Protein AF-A0A833G513-F1 (afdb_monomer)

Foldseek 3Di:
DDDDDDDDDDDDDDDDDDDDDDDDDPDPPDPPPDPPVPPPPDDPPDPPPLNVLVVVLVVLVVVLVVLVVVLVVCVVVVVPVSNVVSVVVNVVSVVSSVVSVVVSVVVVPPD

Mean predicted aligned error: 17.54 Å

Secondary structure (DSSP, 8-state):
--------------------------------------PPP---S---HHHHHHHHHHHHHHHHHHHHHHHHHHHHTT-HHHHHHHHHHHHHHHHHHHHHHHHHHHHT---

Structure (mmCIF, N/CA/C/O backbone):
data_AF-A0A833G513-F1
#
_entry.id   AF-A0A833G513-F1
#
loop_
_atom_site.group_PDB
_atom_site.id
_atom_site.type_symbol
_atom_site.label_atom_id
_atom_site.label_alt_id
_atom_site.label_comp_id
_atom_site.label_asym_id
_atom_site.label_entity_id
_atom_site.label_seq_id
_atom_site.pdbx_PDB_ins_code
_atom_site.Cartn_x
_atom_site.Cartn_y
_atom_site.Cartn_z
_atom_site.occupancy
_atom_site.B_iso_or_equiv
_atom_site.auth_seq_id
_atom_site.auth_comp_id
_atom_site.auth_asym_id
_atom_site.auth_atom_id
_atom_site.pdbx_PDB_model_num
ATOM 1 N N . MET A 1 1 ? 40.956 -92.804 -50.802 1.00 42.97 1 MET A N 1
A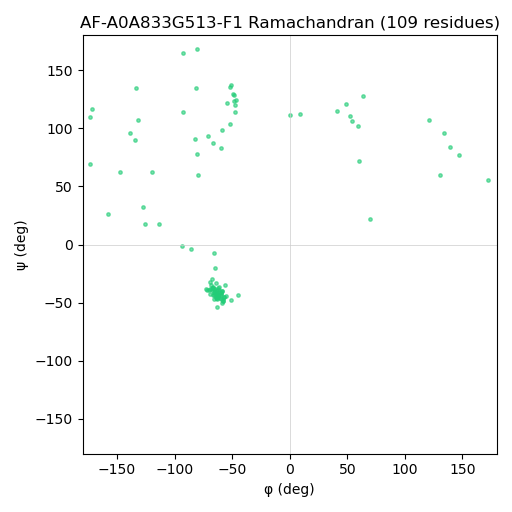TOM 2 C CA . MET A 1 1 ? 42.400 -93.113 -50.696 1.00 42.97 1 MET A CA 1
ATOM 3 C C . MET A 1 1 ? 43.076 -92.041 -49.849 1.00 42.97 1 MET A C 1
ATOM 5 O O . MET A 1 1 ? 42.552 -90.942 -49.766 1.00 42.97 1 MET A O 1
ATOM 9 N 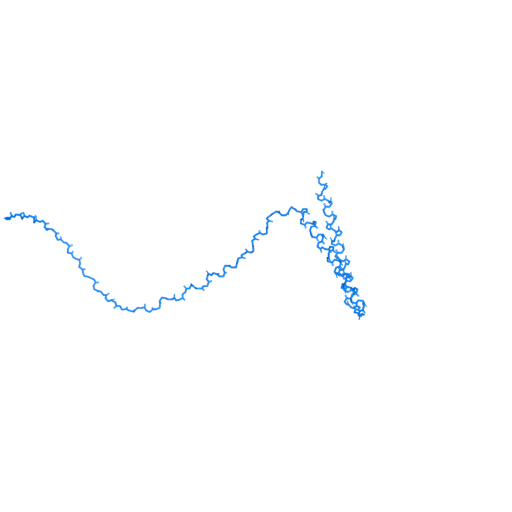N . ALA A 1 2 ? 44.133 -92.425 -49.137 1.00 44.53 2 ALA A N 1
ATOM 10 C CA . ALA A 1 2 ? 44.697 -91.774 -47.953 1.00 44.53 2 ALA A CA 1
ATOM 11 C C . ALA A 1 2 ? 45.615 -90.557 -48.208 1.00 44.53 2 ALA A C 1
ATOM 13 O O . ALA A 1 2 ? 46.112 -90.381 -49.314 1.00 44.53 2 ALA A O 1
ATOM 14 N N . GLY A 1 3 ? 45.920 -89.834 -47.117 1.00 45.91 3 GLY A N 1
ATOM 15 C CA . GLY A 1 3 ? 47.118 -88.990 -46.923 1.00 45.91 3 GLY A CA 1
ATOM 16 C C . GLY A 1 3 ? 46.787 -87.671 -46.210 1.00 45.91 3 GLY A C 1
ATOM 17 O O . GLY A 1 3 ? 46.341 -86.746 -46.866 1.00 45.91 3 GLY A O 1
ATOM 18 N N . ARG A 1 4 ? 46.695 -87.584 -44.872 1.00 46.97 4 ARG A N 1
ATOM 19 C CA . ARG A 1 4 ? 47.731 -87.534 -43.804 1.00 46.97 4 ARG A CA 1
ATOM 20 C C . ARG A 1 4 ? 48.662 -86.306 -43.837 1.00 46.97 4 ARG A C 1
ATOM 22 O O . ARG A 1 4 ? 49.349 -86.074 -44.819 1.00 46.97 4 ARG A O 1
ATOM 29 N N . GLY A 1 5 ? 48.734 -85.648 -42.675 1.00 43.94 5 GLY A N 1
ATOM 30 C CA . GLY A 1 5 ? 49.685 -84.604 -42.263 1.00 43.94 5 GLY A CA 1
ATOM 31 C C . GLY A 1 5 ? 48.965 -83.623 -41.328 1.00 43.94 5 GLY A C 1
ATOM 32 O O . GLY A 1 5 ? 48.359 -82.682 -41.809 1.00 43.94 5 GLY A O 1
ATOM 33 N N . SER A 1 6 ? 48.719 -83.913 -40.045 1.00 44.75 6 SER A N 1
ATOM 34 C CA . SER A 1 6 ? 49.648 -84.139 -38.920 1.00 44.75 6 SER A CA 1
ATOM 35 C C . SER A 1 6 ? 50.557 -82.939 -38.649 1.00 44.75 6 SER A C 1
ATOM 37 O O . SER A 1 6 ? 51.557 -82.749 -39.329 1.00 44.75 6 SER A O 1
ATOM 39 N N . GLY A 1 7 ? 50.198 -82.179 -37.617 1.00 43.81 7 GLY A N 1
ATOM 40 C CA . GLY A 1 7 ? 50.956 -81.067 -37.054 1.00 43.81 7 GLY A CA 1
ATOM 41 C C . GLY A 1 7 ? 50.257 -80.591 -35.785 1.00 43.81 7 GLY A C 1
ATOM 42 O O . GLY A 1 7 ? 49.604 -79.556 -35.781 1.00 43.81 7 GLY A O 1
ATOM 43 N N . ALA A 1 8 ? 50.299 -81.430 -34.751 1.00 48.34 8 ALA A N 1
ATOM 44 C CA . ALA A 1 8 ? 49.946 -81.059 -33.391 1.00 48.34 8 ALA A CA 1
ATOM 45 C C . ALA A 1 8 ? 51.153 -80.367 -32.759 1.00 48.34 8 ALA A C 1
ATOM 47 O O . ALA A 1 8 ? 52.235 -80.932 -32.852 1.00 48.34 8 ALA A O 1
ATOM 48 N N . GLU A 1 9 ? 50.954 -79.248 -32.063 1.00 41.62 9 GLU A N 1
ATOM 49 C CA . GLU A 1 9 ? 51.751 -78.925 -30.879 1.00 41.62 9 GLU A CA 1
ATOM 50 C C . GLU A 1 9 ? 50.835 -78.459 -29.752 1.00 41.62 9 GLU A C 1
ATOM 52 O O . GLU A 1 9 ? 49.856 -77.734 -29.936 1.00 41.62 9 GLU A O 1
ATOM 57 N N . ALA A 1 10 ? 51.144 -79.020 -28.593 1.00 48.09 10 ALA A N 1
ATOM 58 C CA . ALA A 1 10 ? 50.411 -78.975 -27.354 1.00 48.09 10 ALA A CA 1
ATOM 59 C C . ALA A 1 10 ? 50.886 -77.813 -26.475 1.00 48.09 10 ALA A C 1
ATOM 61 O O . ALA A 1 10 ? 51.970 -77.269 -26.656 1.00 48.09 10 ALA A O 1
ATOM 62 N N . GLY A 1 11 ? 50.084 -77.494 -25.465 1.00 45.94 11 GLY A N 1
ATOM 63 C CA . GLY A 1 11 ? 50.436 -76.543 -24.416 1.00 45.94 11 GLY A CA 1
ATOM 64 C C . GLY A 1 11 ? 49.228 -76.261 -23.528 1.00 45.94 11 GLY A C 1
ATOM 65 O O . GLY A 1 11 ? 48.631 -75.202 -23.631 1.00 45.94 11 GLY A O 1
ATOM 66 N N . THR A 1 12 ? 48.602 -77.280 -22.933 1.00 44.88 12 THR A N 1
ATOM 67 C CA . THR A 1 12 ? 48.798 -77.702 -21.528 1.00 44.88 12 THR A CA 1
ATOM 68 C C . THR A 1 12 ? 48.725 -76.581 -20.493 1.00 44.88 12 THR A C 1
ATOM 70 O O . THR A 1 12 ? 49.579 -75.703 -20.452 1.00 44.88 12 THR A O 1
ATOM 73 N N . GLY A 1 13 ? 47.779 -76.746 -19.566 1.00 44.72 13 GLY A N 1
ATOM 74 C CA . GLY A 1 13 ? 47.700 -76.043 -18.286 1.00 44.72 13 GLY A CA 1
ATOM 75 C C . GLY A 1 13 ? 46.389 -75.268 -18.185 1.00 44.72 13 GLY A C 1
ATOM 76 O O . GLY A 1 13 ? 46.205 -74.278 -18.869 1.00 44.72 13 GLY A O 1
ATOM 77 N N . GLY A 1 14 ? 45.391 -75.654 -17.402 1.00 46.34 14 GLY A N 1
ATOM 78 C CA . GLY A 1 14 ? 45.427 -76.465 -16.197 1.00 46.34 14 GLY A CA 1
ATOM 79 C C . GLY A 1 14 ? 44.560 -75.763 -15.158 1.00 46.34 14 GLY A C 1
ATOM 80 O O . GLY A 1 14 ? 45.013 -74.848 -14.490 1.00 46.34 14 GLY A O 1
ATOM 81 N N . THR A 1 15 ? 43.312 -76.214 -15.079 1.00 47.47 15 THR A N 1
ATOM 82 C CA . THR A 1 15 ? 42.555 -76.451 -13.844 1.00 47.47 15 THR A CA 1
ATOM 83 C C . THR A 1 15 ? 42.462 -75.324 -12.808 1.00 47.47 15 THR A C 1
ATOM 85 O O . THR A 1 15 ? 43.371 -75.078 -12.024 1.00 47.47 15 THR A O 1
ATOM 88 N N . GLY A 1 16 ? 41.254 -74.774 -12.677 1.00 44.69 16 GLY A N 1
ATOM 89 C CA . GLY A 1 16 ? 40.863 -73.895 -11.576 1.00 44.69 16 GLY A CA 1
ATOM 90 C C . GLY A 1 16 ? 39.387 -74.050 -11.230 1.00 44.69 16 GLY A C 1
ATOM 91 O O . GLY A 1 16 ? 38.599 -73.130 -11.384 1.00 44.69 16 GLY A O 1
ATOM 92 N N . HIS A 1 17 ? 39.013 -75.252 -10.811 1.00 43.50 17 HIS A N 1
ATOM 93 C CA . HIS A 1 17 ? 37.707 -75.627 -10.277 1.00 43.50 17 HIS A CA 1
ATOM 94 C C . HIS A 1 17 ? 37.298 -74.719 -9.097 1.00 43.50 17 HIS A C 1
ATOM 96 O O . HIS A 1 17 ? 38.011 -74.710 -8.090 1.00 43.50 17 HIS A O 1
ATOM 102 N N . ARG A 1 18 ? 36.154 -74.015 -9.159 1.00 41.88 18 ARG A N 1
ATOM 103 C CA . ARG A 1 18 ? 35.314 -73.759 -7.968 1.00 41.88 18 ARG A CA 1
ATOM 104 C C . ARG A 1 18 ? 33.977 -73.069 -8.275 1.00 41.88 18 ARG A C 1
ATOM 106 O O . ARG A 1 18 ? 33.938 -71.879 -8.541 1.00 41.88 18 ARG A O 1
ATOM 113 N N . ARG A 1 19 ? 32.919 -73.867 -8.110 1.00 48.09 19 ARG A N 1
ATOM 114 C CA . ARG A 1 19 ? 31.703 -73.584 -7.331 1.00 48.09 19 ARG A CA 1
ATOM 115 C C . ARG A 1 19 ? 30.950 -72.291 -7.652 1.00 48.09 19 ARG A C 1
ATOM 117 O O . ARG A 1 19 ? 31.304 -71.207 -7.199 1.00 48.09 19 ARG A O 1
ATOM 124 N N . GLU A 1 20 ? 29.812 -72.486 -8.309 1.00 48.22 20 GLU A N 1
ATOM 125 C CA . GLU A 1 20 ? 28.573 -71.830 -7.896 1.00 48.22 20 GLU A CA 1
ATOM 126 C C . GLU A 1 20 ? 28.438 -71.984 -6.379 1.00 48.22 20 GLU A C 1
ATOM 128 O O . GLU A 1 20 ? 28.552 -73.106 -5.905 1.00 48.22 20 GLU A O 1
ATOM 133 N N . ASP A 1 21 ? 28.301 -70.878 -5.644 1.00 40.88 21 ASP A N 1
ATOM 134 C CA . ASP A 1 21 ? 27.595 -70.813 -4.360 1.00 40.88 21 ASP A CA 1
ATOM 135 C C . ASP A 1 21 ? 27.456 -69.348 -3.910 1.00 40.88 21 ASP A C 1
ATOM 137 O O . ASP A 1 21 ? 28.429 -68.635 -3.654 1.00 40.88 21 ASP A O 1
ATOM 141 N N . ALA A 1 22 ? 26.192 -68.935 -3.839 1.00 49.78 22 ALA A N 1
ATOM 142 C CA . ALA A 1 22 ? 25.601 -67.870 -3.039 1.00 49.78 22 ALA A CA 1
ATOM 143 C C . ALA A 1 22 ? 26.545 -66.924 -2.268 1.00 49.78 22 ALA A C 1
ATOM 145 O O . ALA A 1 22 ? 27.083 -67.266 -1.213 1.00 49.78 22 ALA A O 1
ATOM 146 N N . ARG A 1 23 ? 26.568 -65.654 -2.692 1.00 47.09 23 ARG A N 1
ATOM 147 C CA . ARG A 1 23 ? 26.649 -64.509 -1.772 1.00 47.09 23 ARG A CA 1
ATOM 148 C C . ARG A 1 23 ? 25.628 -63.459 -2.204 1.00 47.09 23 ARG A C 1
ATOM 150 O O . ARG A 1 23 ? 25.814 -62.786 -3.208 1.00 47.09 23 ARG A O 1
ATOM 157 N N . THR A 1 24 ? 24.405 -63.530 -1.685 1.00 47.22 24 THR A N 1
ATOM 158 C CA . THR A 1 24 ? 23.933 -62.672 -0.582 1.00 47.22 24 THR A CA 1
ATOM 159 C C . THR A 1 24 ? 24.374 -61.208 -0.693 1.00 47.22 24 THR A C 1
ATOM 161 O O . THR A 1 24 ? 25.544 -60.871 -0.547 1.00 47.22 24 THR A O 1
ATOM 164 N N . LEU A 1 25 ? 23.362 -60.350 -0.865 1.00 50.25 25 LEU A N 1
ATOM 165 C CA . LEU A 1 25 ? 23.368 -58.910 -0.603 1.00 50.25 25 LEU A CA 1
ATOM 166 C C . LEU A 1 25 ? 24.387 -58.070 -1.394 1.00 50.25 25 LEU A C 1
ATOM 168 O O . LEU A 1 25 ? 25.289 -57.456 -0.822 1.00 50.25 25 LEU A O 1
ATOM 172 N N . SER A 1 26 ? 24.142 -57.889 -2.695 1.00 37.12 26 SER A N 1
ATOM 173 C CA . SER A 1 26 ? 24.541 -56.630 -3.334 1.00 37.12 26 SER A CA 1
ATOM 174 C C . SER A 1 26 ? 23.460 -55.594 -3.048 1.00 37.12 26 SER A C 1
ATOM 176 O O . SER A 1 26 ? 22.439 -55.532 -3.721 1.00 37.12 26 SER A O 1
ATOM 178 N N . ARG A 1 27 ? 23.680 -54.888 -1.938 1.00 45.31 27 ARG A N 1
ATOM 179 C CA . ARG A 1 27 ? 23.123 -53.590 -1.550 1.00 45.31 27 ARG A CA 1
ATOM 180 C C . ARG A 1 27 ? 22.149 -52.974 -2.562 1.00 45.31 27 ARG A C 1
ATOM 182 O O . ARG A 1 27 ? 22.569 -52.442 -3.585 1.00 45.31 27 ARG A O 1
ATOM 189 N N . ASP A 1 28 ? 20.887 -52.923 -2.156 1.00 44.31 28 ASP A N 1
ATOM 190 C CA . ASP A 1 28 ? 19.965 -51.850 -2.511 1.00 44.31 28 ASP A CA 1
ATOM 191 C C . ASP A 1 28 ? 20.562 -50.524 -1.997 1.00 4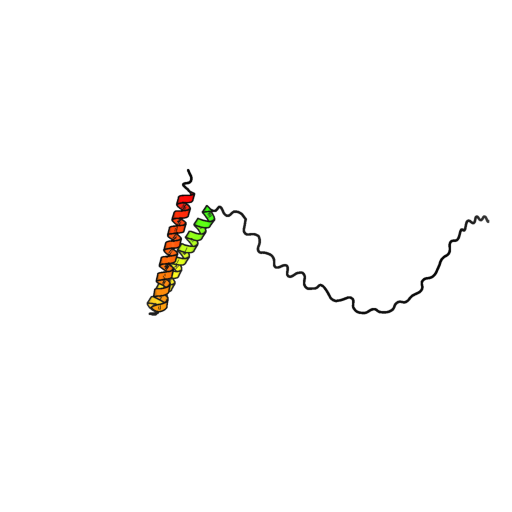4.31 28 ASP A C 1
ATOM 193 O O . ASP A 1 28 ? 20.366 -50.107 -0.857 1.00 44.31 28 ASP A O 1
ATOM 197 N N . ARG A 1 29 ? 21.469 -49.940 -2.782 1.00 52.12 29 ARG A N 1
ATOM 198 C CA . ARG A 1 29 ? 22.014 -48.602 -2.563 1.00 52.12 29 ARG A CA 1
ATOM 199 C C . ARG A 1 29 ? 21.944 -47.872 -3.889 1.00 52.12 29 ARG A C 1
ATOM 201 O O . ARG A 1 29 ? 22.742 -48.152 -4.778 1.00 52.12 29 ARG A O 1
ATOM 208 N N . GLY A 1 30 ? 21.023 -46.924 -3.978 1.00 44.00 30 GLY A N 1
ATOM 209 C CA . GLY A 1 30 ? 20.972 -45.968 -5.080 1.00 44.00 30 GLY A CA 1
ATOM 210 C C . GLY A 1 30 ? 19.588 -45.848 -5.695 1.00 44.00 30 GLY A C 1
ATOM 211 O O . GLY A 1 30 ? 19.422 -46.112 -6.876 1.00 44.00 30 GLY A O 1
ATOM 212 N N . GLY A 1 31 ? 18.602 -45.458 -4.890 1.00 45.81 31 GLY A N 1
ATOM 213 C CA . GLY A 1 31 ? 17.280 -45.050 -5.364 1.00 45.81 31 GLY A CA 1
ATOM 214 C C . GLY A 1 31 ? 16.883 -43.683 -4.809 1.00 45.81 31 GLY A C 1
ATOM 215 O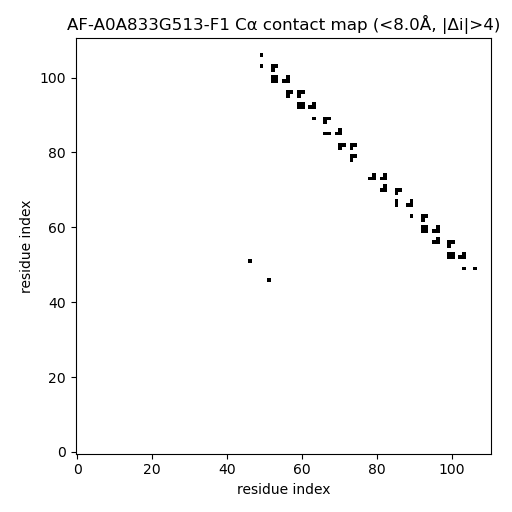 O . GLY A 1 31 ? 15.716 -43.476 -4.512 1.00 45.81 31 GLY A O 1
ATOM 216 N N . GLU A 1 32 ? 17.847 -42.778 -4.593 1.00 51.44 32 GLU A N 1
ATOM 217 C CA . GLU A 1 32 ? 17.587 -41.427 -4.059 1.00 51.44 32 GLU A CA 1
ATOM 218 C C . GLU A 1 32 ? 18.160 -40.301 -4.938 1.00 51.44 32 GLU A C 1
ATOM 220 O O . GLU A 1 32 ? 18.271 -39.156 -4.519 1.00 51.44 32 GLU A O 1
ATOM 225 N N . GLU A 1 33 ? 18.479 -40.587 -6.198 1.00 52.66 33 GLU A N 1
ATOM 226 C CA . GLU A 1 33 ? 19.020 -39.590 -7.127 1.00 52.66 33 GLU A CA 1
ATOM 227 C C . GLU A 1 33 ? 18.103 -39.408 -8.333 1.00 52.66 33 GLU A C 1
ATOM 229 O O . GLU A 1 33 ? 18.496 -39.688 -9.455 1.00 52.66 33 GLU A O 1
ATOM 234 N N . ASP A 1 34 ? 16.865 -38.954 -8.112 1.00 49.00 34 ASP A N 1
ATOM 235 C CA . ASP A 1 34 ? 16.196 -38.158 -9.156 1.00 49.00 34 ASP A CA 1
ATOM 236 C C . ASP A 1 34 ? 15.060 -37.249 -8.666 1.00 49.00 34 ASP A C 1
ATOM 238 O O . ASP A 1 34 ? 14.197 -36.816 -9.429 1.00 49.00 34 ASP A O 1
ATOM 242 N N . ARG A 1 35 ? 15.097 -36.825 -7.394 1.00 53.06 35 ARG A N 1
ATOM 243 C CA . ARG A 1 35 ? 14.528 -35.509 -7.053 1.00 53.06 35 ARG A CA 1
ATOM 244 C C . ARG A 1 35 ? 15.543 -34.445 -7.428 1.00 53.06 35 ARG A C 1
ATOM 246 O O . ARG A 1 35 ? 16.027 -33.689 -6.591 1.00 53.06 35 ARG A O 1
ATOM 253 N N . GLN A 1 36 ? 15.884 -34.410 -8.710 1.00 57.66 36 GLN A N 1
ATOM 254 C CA . GLN A 1 36 ? 16.492 -33.245 -9.304 1.00 57.66 36 GLN A CA 1
ATOM 255 C C . GLN A 1 36 ? 15.400 -32.178 -9.270 1.00 57.66 36 GLN A C 1
ATOM 257 O O . GLN A 1 36 ? 14.560 -32.081 -10.161 1.00 57.66 36 GLN A O 1
ATOM 262 N N . GLU A 1 37 ? 15.329 -31.462 -8.147 1.00 54.06 37 GLU A N 1
ATOM 263 C CA . GLU A 1 37 ? 14.501 -30.282 -7.991 1.00 54.06 37 GLU A CA 1
ATOM 264 C C . GLU A 1 37 ? 14.851 -29.378 -9.165 1.00 54.06 37 GLU A C 1
ATOM 266 O O . GLU A 1 37 ? 15.955 -28.832 -9.242 1.00 54.06 37 GLU A O 1
ATOM 271 N N . ALA A 1 38 ? 13.958 -29.349 -10.156 1.00 55.84 38 ALA A N 1
ATOM 272 C CA . ALA A 1 38 ? 14.141 -28.585 -11.367 1.00 55.84 38 ALA A CA 1
ATOM 273 C C . ALA A 1 38 ? 14.293 -27.136 -10.930 1.00 55.84 38 ALA A C 1
ATOM 275 O O . ALA A 1 38 ? 13.311 -26.461 -10.618 1.00 55.84 38 ALA A O 1
ATOM 276 N N . ARG A 1 39 ? 15.548 -26.679 -10.851 1.00 60.34 39 ARG A N 1
ATOM 277 C CA . ARG A 1 39 ? 15.875 -25.286 -10.592 1.00 60.34 39 ARG A CA 1
ATOM 278 C C . ARG A 1 39 ? 14.984 -24.487 -11.539 1.00 60.34 39 ARG A C 1
ATOM 280 O O . ARG A 1 39 ? 15.072 -24.723 -12.750 1.00 60.34 39 ARG A O 1
ATOM 287 N N . PRO A 1 40 ? 14.104 -23.605 -11.023 1.00 64.69 40 PRO A N 1
ATOM 288 C CA . PRO A 1 40 ? 13.186 -22.867 -11.874 1.00 64.69 40 PRO A CA 1
ATOM 289 C C . PRO A 1 40 ? 14.008 -22.227 -12.991 1.00 64.69 40 PRO A C 1
ATOM 291 O O . PRO A 1 40 ? 15.123 -21.759 -12.704 1.00 64.69 40 PRO A O 1
ATOM 294 N N . PRO A 1 41 ? 13.525 -22.255 -14.251 1.00 64.06 41 PRO A N 1
ATOM 295 C CA . PRO A 1 41 ? 14.306 -21.781 -15.383 1.00 64.06 41 PRO A CA 1
ATOM 296 C C . PRO A 1 41 ? 14.856 -20.412 -15.020 1.00 64.06 41 PRO A C 1
ATOM 298 O O . PRO A 1 41 ? 14.118 -19.566 -14.497 1.00 64.06 41 PRO A O 1
ATOM 301 N N . ALA A 1 42 ? 16.169 -20.238 -15.200 1.00 65.75 42 ALA A N 1
ATOM 302 C CA . ALA A 1 42 ? 16.843 -18.997 -14.867 1.00 65.75 42 ALA A CA 1
ATOM 303 C C . ALA A 1 42 ? 16.011 -17.857 -15.453 1.00 65.75 42 ALA A C 1
ATOM 305 O O . ALA A 1 42 ? 15.813 -17.791 -16.668 1.00 65.75 42 ALA A O 1
ATOM 306 N N . ARG A 1 43 ? 15.438 -17.025 -14.569 1.00 61.41 43 ARG A N 1
ATOM 307 C CA . ARG A 1 43 ? 14.599 -15.895 -14.977 1.00 61.41 43 ARG A CA 1
ATOM 308 C C . ARG A 1 43 ? 15.371 -15.157 -16.074 1.00 61.41 43 ARG A C 1
ATOM 310 O O . ARG A 1 43 ? 16.550 -14.885 -15.838 1.00 61.41 43 ARG A O 1
ATOM 317 N N . PRO A 1 44 ? 14.764 -14.875 -17.244 1.00 59.44 44 PRO A N 1
ATOM 318 C CA . PRO A 1 44 ? 15.494 -14.382 -18.406 1.00 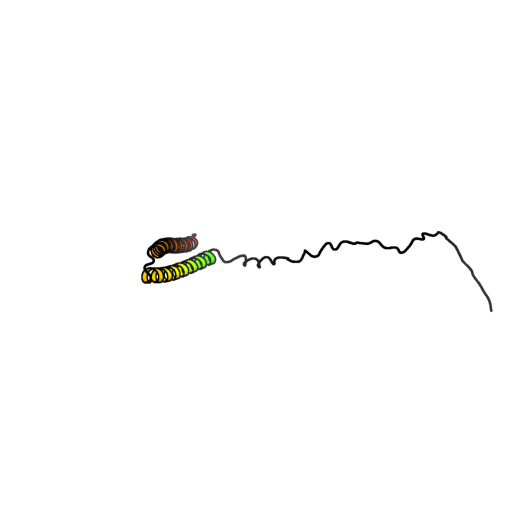59.44 44 PRO A CA 1
ATOM 319 C C . PRO A 1 44 ? 16.405 -13.227 -17.992 1.00 59.44 44 PRO A C 1
ATOM 321 O O . PRO A 1 44 ? 15.961 -12.270 -17.346 1.00 59.44 44 PRO A O 1
ATOM 324 N N . ALA A 1 45 ? 17.695 -13.403 -18.284 1.00 62.59 45 ALA A N 1
ATOM 325 C CA . ALA A 1 45 ? 18.802 -12.710 -17.633 1.00 62.59 45 ALA A CA 1
ATOM 326 C C . ALA A 1 45 ? 18.846 -11.198 -17.894 1.00 62.59 45 ALA A C 1
ATOM 328 O O . ALA A 1 45 ? 19.583 -10.490 -17.214 1.00 62.59 45 ALA A O 1
ATOM 329 N N . ASP A 1 46 ? 18.002 -10.666 -18.774 1.00 58.41 46 ASP A N 1
ATOM 330 C CA . ASP A 1 46 ? 17.877 -9.231 -18.965 1.00 58.41 46 ASP A CA 1
ATOM 331 C C . ASP A 1 46 ? 16.412 -8.817 -19.126 1.00 58.41 46 ASP A C 1
ATOM 333 O O . ASP A 1 46 ? 15.811 -8.866 -20.197 1.00 58.41 46 ASP A O 1
ATOM 337 N N . ARG A 1 47 ? 15.810 -8.401 -18.011 1.00 55.09 47 ARG A N 1
ATOM 338 C CA . ARG A 1 47 ? 14.734 -7.418 -18.072 1.00 55.09 47 ARG A CA 1
ATOM 339 C C . ARG A 1 47 ? 15.461 -6.081 -17.886 1.00 55.09 47 ARG A C 1
ATOM 341 O O . ARG A 1 47 ? 16.009 -5.900 -16.790 1.00 55.09 47 ARG A O 1
ATOM 348 N N . PRO A 1 48 ? 15.491 -5.183 -18.894 1.00 70.06 48 PRO A N 1
ATOM 349 C CA . PRO A 1 48 ? 16.313 -3.977 -18.838 1.00 70.06 48 PRO A CA 1
ATOM 350 C C . PRO A 1 48 ? 16.016 -3.242 -17.532 1.00 70.06 48 PRO A C 1
ATOM 352 O O . PRO A 1 48 ? 14.848 -3.159 -17.150 1.00 70.06 48 PRO A O 1
ATOM 355 N N . ARG A 1 49 ? 17.042 -2.762 -16.811 1.00 66.69 49 ARG A N 1
ATOM 356 C CA . ARG A 1 49 ? 16.905 -2.205 -15.441 1.00 66.69 49 ARG A CA 1
ATOM 357 C C . ARG A 1 49 ? 15.707 -1.253 -15.307 1.00 66.69 49 ARG A C 1
ATOM 359 O O . ARG A 1 49 ? 14.898 -1.420 -14.400 1.00 66.69 49 ARG A O 1
ATOM 366 N N . ARG A 1 50 ? 15.523 -0.373 -16.296 1.00 68.25 50 ARG A N 1
ATOM 367 C CA . ARG A 1 50 ? 14.348 0.502 -16.478 1.00 68.25 50 ARG A CA 1
ATOM 368 C C . ARG A 1 50 ? 12.996 -0.231 -16.432 1.00 68.25 50 ARG A C 1
ATOM 370 O O . ARG A 1 50 ? 12.122 0.146 -15.665 1.00 68.25 50 ARG A O 1
ATOM 377 N N . ARG A 1 51 ? 12.841 -1.343 -17.159 1.00 79.62 51 ARG A N 1
ATOM 378 C CA . ARG A 1 51 ? 11.627 -2.178 -17.153 1.00 79.62 51 ARG A CA 1
ATOM 379 C C . ARG A 1 51 ? 11.401 -2.888 -15.812 1.00 79.62 51 ARG A C 1
ATOM 381 O O . ARG A 1 51 ? 10.252 -3.147 -15.468 1.00 79.62 51 ARG A O 1
ATOM 388 N N . ARG A 1 52 ? 12.454 -3.221 -15.047 1.00 85.75 52 ARG A N 1
ATOM 389 C CA . ARG A 1 52 ? 12.276 -3.746 -13.676 1.00 85.75 52 ARG A CA 1
ATOM 390 C C . ARG A 1 52 ? 11.745 -2.672 -12.723 1.00 85.75 52 ARG A C 1
ATOM 392 O O . ARG A 1 52 ? 10.839 -2.979 -11.963 1.00 85.75 52 ARG A O 1
ATOM 399 N N . ILE A 1 53 ? 12.257 -1.440 -12.791 1.00 90.31 53 ILE A N 1
ATOM 400 C CA . ILE A 1 53 ? 11.781 -0.325 -11.950 1.00 90.31 53 ILE A CA 1
ATOM 401 C C . ILE A 1 53 ? 10.344 0.072 -12.306 1.00 90.31 53 ILE A C 1
ATOM 403 O O . ILE A 1 53 ? 9.527 0.231 -11.404 1.00 90.31 53 ILE A O 1
ATOM 407 N N . ALA A 1 54 ? 10.015 0.153 -13.599 1.00 89.94 54 ALA A N 1
ATOM 408 C CA . ALA A 1 54 ? 8.656 0.439 -14.057 1.00 89.94 54 ALA A CA 1
ATOM 409 C C . ALA A 1 54 ? 7.648 -0.605 -13.552 1.00 89.94 54 ALA A C 1
ATOM 411 O O . ALA A 1 54 ? 6.662 -0.238 -12.925 1.00 89.94 54 ALA A O 1
ATOM 412 N N . GLY A 1 55 ? 7.945 -1.899 -13.739 1.00 92.12 55 GLY A N 1
ATOM 413 C CA . GLY A 1 55 ? 7.077 -2.976 -13.257 1.00 92.12 55 GLY A CA 1
ATOM 414 C C . GLY A 1 55 ? 6.888 -2.949 -11.739 1.00 92.12 55 GLY A C 1
ATOM 415 O O . GLY A 1 55 ? 5.765 -3.032 -11.271 1.00 92.12 55 GLY A O 1
ATOM 416 N N . LEU A 1 56 ? 7.963 -2.730 -10.971 1.00 94.50 56 LEU A N 1
ATOM 417 C CA . LEU A 1 56 ? 7.862 -2.605 -9.513 1.00 94.50 56 LEU A CA 1
ATOM 418 C C . LEU A 1 56 ? 7.020 -1.402 -9.085 1.00 94.50 56 LEU A C 1
ATOM 420 O O . LEU A 1 56 ? 6.280 -1.493 -8.109 1.00 94.50 56 LEU A O 1
ATOM 424 N N . ARG A 1 57 ? 7.131 -0.266 -9.778 1.00 95.38 57 ARG A N 1
ATOM 425 C CA . ARG A 1 57 ? 6.294 0.900 -9.482 1.00 95.38 57 ARG A CA 1
ATOM 426 C C . ARG A 1 57 ? 4.823 0.581 -9.713 1.00 95.38 57 ARG A C 1
ATOM 428 O O . ARG A 1 57 ? 4.003 0.956 -8.881 1.00 95.38 57 ARG A O 1
ATOM 435 N N . ASP A 1 58 ? 4.506 -0.064 -10.828 1.00 96.19 58 ASP A N 1
ATOM 436 C CA . ASP A 1 58 ? 3.128 -0.403 -11.170 1.00 96.19 58 ASP A CA 1
ATOM 437 C C . ASP A 1 58 ? 2.560 -1.426 -10.168 1.00 96.19 58 ASP A C 1
ATOM 439 O O . ASP A 1 58 ? 1.484 -1.194 -9.626 1.00 96.19 58 ASP A O 1
ATOM 443 N N . ASP A 1 59 ? 3.344 -2.434 -9.765 1.00 97.50 59 ASP A N 1
ATOM 444 C CA . ASP A 1 59 ? 2.967 -3.369 -8.693 1.00 97.50 59 ASP A CA 1
ATOM 445 C C . ASP A 1 59 ? 2.688 -2.643 -7.357 1.00 97.50 59 ASP A C 1
ATOM 447 O O . ASP A 1 59 ? 1.741 -2.972 -6.641 1.00 97.50 59 ASP A O 1
ATOM 451 N N . ASN A 1 60 ? 3.489 -1.626 -7.004 1.00 97.62 60 ASN A N 1
ATOM 452 C CA . ASN A 1 60 ? 3.258 -0.832 -5.789 1.00 97.62 60 ASN A CA 1
ATOM 453 C C . ASN A 1 60 ? 2.002 0.052 -5.905 1.00 97.62 60 ASN A C 1
ATOM 455 O O . ASN A 1 60 ? 1.324 0.267 -4.905 1.00 97.62 60 ASN A O 1
ATOM 459 N N . ARG A 1 61 ? 1.654 0.546 -7.100 1.00 97.62 61 ARG A N 1
ATOM 460 C CA . ARG A 1 61 ? 0.393 1.281 -7.318 1.00 97.62 61 ARG A CA 1
ATOM 461 C C . ARG A 1 61 ? -0.818 0.375 -7.125 1.00 97.62 61 ARG A C 1
ATOM 463 O O . ARG A 1 61 ? -1.759 0.767 -6.438 1.00 97.62 61 ARG A O 1
ATOM 470 N N . ASP A 1 62 ? -0.762 -0.841 -7.660 1.00 98.19 62 ASP A N 1
ATOM 471 C CA . ASP A 1 62 ? -1.809 -1.844 -7.458 1.00 98.19 62 ASP A CA 1
ATOM 472 C C . ASP A 1 62 ? -1.934 -2.226 -5.977 1.00 98.19 62 ASP A C 1
ATOM 474 O O . ASP A 1 62 ? -3.040 -2.405 -5.463 1.00 98.19 62 ASP A O 1
ATOM 478 N N . MET A 1 63 ? -0.807 -2.303 -5.262 1.00 98.12 63 MET A N 1
ATOM 479 C CA . MET A 1 63 ? -0.796 -2.524 -3.818 1.00 98.12 63 MET A CA 1
ATOM 480 C C . MET A 1 63 ? -1.496 -1.390 -3.057 1.00 98.12 63 MET A C 1
ATOM 482 O O . MET A 1 63 ? -2.337 -1.690 -2.215 1.00 98.12 63 MET A O 1
ATOM 486 N N . VAL A 1 64 ? -1.236 -0.113 -3.376 1.00 98.38 64 VAL A N 1
ATOM 487 C CA . VAL A 1 64 ? -1.954 1.028 -2.764 1.00 98.38 64 VAL A CA 1
ATOM 488 C C . VAL A 1 64 ? -3.462 0.912 -2.983 1.00 98.38 64 VAL A C 1
ATOM 490 O O . VAL A 1 64 ? -4.229 1.074 -2.037 1.00 98.38 64 VAL A O 1
ATOM 493 N N . ALA A 1 65 ? -3.901 0.588 -4.203 1.00 98.25 65 ALA A N 1
ATOM 494 C CA . ALA A 1 65 ? -5.325 0.446 -4.507 1.00 98.25 65 ALA A CA 1
ATOM 495 C C . ALA A 1 65 ? -5.996 -0.649 -3.657 1.00 98.25 65 ALA A C 1
ATOM 497 O O . ALA A 1 65 ? -7.086 -0.444 -3.128 1.00 98.25 65 ALA A O 1
ATOM 498 N N . ARG A 1 66 ? -5.323 -1.792 -3.478 1.00 98.44 66 ARG A N 1
ATOM 499 C CA . ARG A 1 66 ? -5.817 -2.893 -2.636 1.00 98.44 66 ARG A CA 1
ATOM 500 C C . ARG A 1 66 ? -5.813 -2.546 -1.151 1.00 98.44 66 ARG A C 1
ATOM 502 O O . ARG A 1 66 ? -6.736 -2.933 -0.447 1.00 98.44 66 ARG A O 1
ATOM 509 N N . LEU A 1 67 ? -4.795 -1.828 -0.677 1.00 98.06 67 LEU A N 1
ATOM 510 C CA . LEU A 1 67 ? -4.727 -1.386 0.715 1.00 98.06 67 LEU A CA 1
ATOM 511 C C . LEU A 1 67 ? -5.847 -0.397 1.044 1.00 98.06 67 LEU A C 1
ATOM 513 O O . LEU A 1 67 ? -6.427 -0.501 2.116 1.00 98.06 67 LEU A O 1
ATOM 517 N N . ARG A 1 68 ? -6.191 0.503 0.115 1.00 98.00 68 ARG A N 1
ATOM 518 C CA . ARG A 1 68 ? -7.341 1.406 0.269 1.00 98.00 68 ARG A CA 1
ATOM 519 C C . ARG A 1 68 ? -8.661 0.641 0.331 1.00 98.00 68 ARG A C 1
ATOM 521 O O . ARG A 1 68 ? -9.415 0.851 1.263 1.00 98.00 68 ARG A O 1
ATOM 528 N N . GLN A 1 69 ? -8.880 -0.328 -0.562 1.00 98.25 69 GLN A N 1
ATOM 529 C CA . GLN A 1 69 ? -10.064 -1.198 -0.471 1.00 98.25 69 GLN A CA 1
ATOM 530 C C . GLN A 1 69 ? -10.137 -1.962 0.857 1.00 98.25 69 GLN A C 1
ATOM 532 O O . GLN A 1 69 ? -11.213 -2.117 1.420 1.00 98.25 69 GLN A O 1
ATOM 537 N N . ALA A 1 70 ? -9.005 -2.462 1.359 1.00 97.75 70 ALA A N 1
ATOM 538 C CA . ALA A 1 70 ? -8.969 -3.137 2.653 1.00 97.75 70 ALA A CA 1
ATOM 539 C C . ALA A 1 70 ? -9.246 -2.171 3.816 1.00 97.75 70 ALA A C 1
ATOM 541 O O . ALA A 1 70 ? -9.919 -2.552 4.768 1.00 97.75 70 ALA A O 1
ATOM 542 N N . HIS A 1 71 ? -8.745 -0.936 3.731 1.00 97.81 71 HIS A N 1
ATOM 543 C CA . HIS A 1 71 ? -9.002 0.113 4.716 1.00 97.81 71 HIS A CA 1
ATOM 544 C C . HIS A 1 71 ? -10.487 0.468 4.759 1.00 97.81 71 HIS A C 1
ATOM 546 O O . HIS A 1 71 ? -11.053 0.422 5.846 1.00 97.81 71 HIS A O 1
ATOM 552 N N . ASP A 1 72 ? -11.122 0.674 3.601 1.00 97.50 72 ASP A N 1
ATOM 553 C CA . ASP A 1 72 ? -12.560 0.951 3.501 1.00 97.50 72 ASP A CA 1
ATOM 554 C C . ASP A 1 72 ? -13.382 -0.155 4.193 1.00 97.50 72 ASP A C 1
ATOM 556 O O . ASP A 1 72 ? -14.273 0.126 4.991 1.00 97.50 72 ASP A O 1
ATOM 560 N N . VAL A 1 73 ? -13.027 -1.430 3.975 1.00 98.00 73 VAL A N 1
ATOM 561 C CA . VAL A 1 73 ? -13.679 -2.564 4.655 1.00 98.00 73 VAL A CA 1
ATOM 562 C C . VAL A 1 73 ? -13.465 -2.511 6.171 1.00 98.00 73 VAL A C 1
ATOM 564 O O . VAL A 1 73 ? -14.403 -2.761 6.925 1.00 98.00 73 VAL A O 1
ATOM 567 N N . CYS A 1 74 ? -12.259 -2.208 6.655 1.00 96.31 74 CYS A N 1
ATOM 568 C CA . CYS A 1 74 ? -12.005 -2.088 8.094 1.00 96.31 74 CYS A CA 1
ATOM 569 C C . CYS A 1 74 ? -1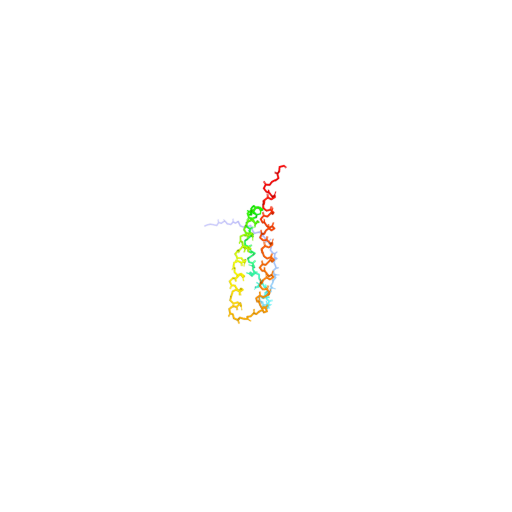2.778 -0.920 8.724 1.00 96.31 74 CYS A C 1
ATOM 571 O O . CYS A 1 74 ? -13.321 -1.086 9.817 1.00 96.31 74 CYS A O 1
ATOM 573 N N . ASP A 1 75 ? -12.865 0.218 8.034 1.00 95.38 75 ASP A N 1
ATOM 574 C CA . ASP A 1 75 ? -13.610 1.399 8.478 1.00 95.38 75 ASP A CA 1
ATOM 575 C C . ASP A 1 75 ? -15.117 1.106 8.568 1.00 95.38 75 ASP A C 1
ATOM 577 O O . ASP A 1 75 ? -15.737 1.347 9.606 1.00 95.38 75 ASP A O 1
AT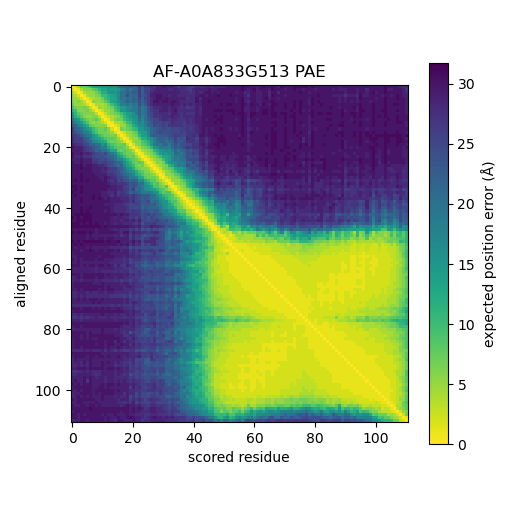OM 581 N N . GLU A 1 76 ? -15.686 0.447 7.551 1.00 96.75 76 GLU A N 1
ATOM 582 C CA . GLU A 1 76 ? -17.090 0.002 7.537 1.00 96.75 76 GLU A CA 1
ATOM 583 C C . GLU A 1 76 ? -17.449 -0.899 8.731 1.00 96.75 76 GLU A C 1
ATOM 585 O O . GLU A 1 76 ? -18.569 -0.843 9.246 1.00 96.75 76 GLU A O 1
ATOM 590 N N . HIS A 1 77 ? -16.508 -1.730 9.186 1.00 97.00 77 HIS A N 1
ATOM 591 C CA . HIS A 1 77 ? -16.708 -2.655 10.307 1.00 97.00 77 HIS A CA 1
ATOM 592 C C . HIS A 1 77 ? -16.262 -2.075 11.661 1.00 97.00 77 HIS A C 1
ATOM 594 O O . HIS A 1 77 ? -16.409 -2.745 12.687 1.00 97.00 77 HIS A O 1
ATOM 600 N N . GLY A 1 78 ? -15.731 -0.847 11.691 1.00 95.50 78 GLY A N 1
ATOM 601 C CA . GLY A 1 78 ? -15.230 -0.200 12.904 1.00 95.50 78 GLY A CA 1
ATOM 602 C C . GLY A 1 78 ? -13.944 -0.818 13.470 1.00 95.50 78 GLY A C 1
ATOM 603 O O . GLY A 1 78 ? -13.659 -0.650 14.658 1.00 95.50 78 GLY A O 1
ATOM 604 N N . ASP A 1 79 ? -13.160 -1.533 12.657 1.00 97.25 79 ASP A N 1
ATOM 605 C CA . ASP A 1 79 ? -11.846 -2.056 13.050 1.00 97.25 79 ASP A CA 1
ATOM 606 C C . ASP A 1 79 ? -10.776 -0.962 12.941 1.00 97.25 79 ASP A C 1
ATOM 608 O O . ASP A 1 79 ? -9.969 -0.906 12.009 1.00 97.25 79 ASP A O 1
ATOM 612 N N . VAL A 1 80 ? -10.777 -0.081 13.941 1.00 96.44 80 VAL A N 1
ATOM 613 C CA . VAL A 1 80 ? -9.860 1.063 14.028 1.00 96.44 80 VAL A CA 1
ATOM 614 C C . VAL A 1 80 ? -8.397 0.616 14.089 1.00 96.44 80 VAL A C 1
ATOM 616 O O . VAL A 1 80 ? -7.529 1.266 13.512 1.00 96.44 80 VAL A O 1
ATOM 619 N N . ALA A 1 81 ? -8.102 -0.501 14.763 1.00 97.50 81 ALA A N 1
ATOM 620 C CA . ALA A 1 81 ? -6.729 -0.973 14.923 1.00 97.50 81 ALA A CA 1
ATOM 621 C C . ALA A 1 81 ? -6.125 -1.395 13.577 1.00 97.50 81 ALA A C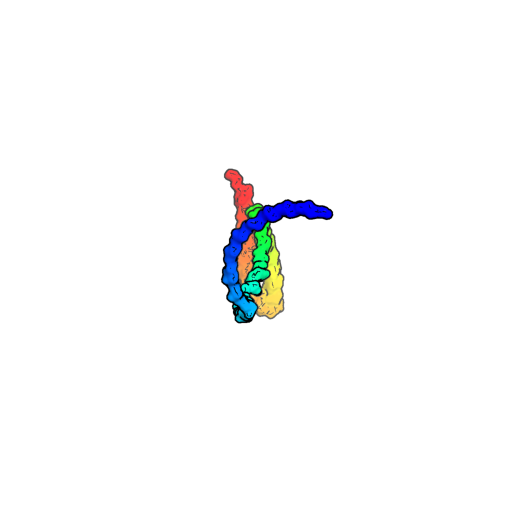 1
ATOM 623 O O . ALA A 1 81 ? -5.007 -0.989 13.243 1.00 97.50 81 ALA A O 1
ATOM 624 N N . THR A 1 82 ? -6.870 -2.174 12.788 1.00 95.81 82 THR A N 1
ATOM 625 C CA . THR A 1 82 ? -6.419 -2.595 11.459 1.00 95.81 82 THR A CA 1
ATOM 626 C C . THR A 1 82 ? -6.442 -1.432 10.468 1.00 95.81 82 THR A C 1
ATOM 628 O O . THR A 1 82 ? -5.490 -1.290 9.701 1.00 95.81 82 THR A O 1
ATOM 631 N N . ALA A 1 83 ? -7.448 -0.551 10.518 1.00 97.69 83 ALA A N 1
ATOM 632 C CA . ALA A 1 83 ? -7.507 0.639 9.666 1.00 97.69 83 ALA A CA 1
ATOM 633 C C . ALA A 1 83 ? -6.271 1.541 9.854 1.00 97.69 83 ALA A C 1
ATOM 635 O O . ALA A 1 83 ? -5.588 1.855 8.879 1.00 97.69 83 ALA A O 1
ATOM 636 N N . SER A 1 84 ? -5.887 1.861 11.096 1.00 97.00 84 SER A N 1
ATOM 637 C CA . SER A 1 84 ? -4.688 2.673 11.369 1.00 97.00 84 SER A CA 1
ATOM 638 C C . SER A 1 84 ? -3.379 1.997 10.928 1.00 97.00 84 SER A C 1
ATOM 640 O O . SER A 1 84 ? -2.439 2.664 10.484 1.00 97.00 84 SER A O 1
ATOM 642 N N . LEU A 1 85 ? -3.296 0.663 11.012 1.00 97.69 85 LEU A N 1
ATOM 643 C CA . LEU A 1 85 ? -2.152 -0.078 10.470 1.00 97.69 85 LEU A CA 1
ATOM 644 C C . LEU A 1 85 ? -2.094 0.024 8.937 1.00 97.69 85 LEU A C 1
ATOM 646 O O . LEU A 1 85 ? -1.011 0.191 8.365 1.00 97.69 85 LEU A O 1
ATOM 650 N N . LEU A 1 86 ? -3.249 -0.068 8.273 1.00 98.00 86 LEU A N 1
ATOM 651 C CA . LEU A 1 86 ? -3.358 0.041 6.821 1.00 98.00 86 LEU A CA 1
ATOM 652 C C . LEU A 1 86 ? -3.010 1.446 6.325 1.00 98.00 86 LEU A C 1
ATOM 654 O O . LEU A 1 86 ? -2.317 1.547 5.320 1.00 98.00 86 LEU A O 1
ATOM 658 N N . GLU A 1 87 ? -3.382 2.505 7.042 1.00 98.06 87 GLU A N 1
ATOM 659 C CA . GLU A 1 87 ? -2.983 3.887 6.722 1.00 98.06 87 GLU A CA 1
ATOM 660 C C . GLU A 1 87 ? -1.460 4.045 6.684 1.00 98.06 87 GLU A C 1
ATOM 662 O O . GLU A 1 87 ? -0.903 4.529 5.698 1.00 98.06 87 GLU A O 1
ATOM 667 N N . THR A 1 88 ? -0.764 3.521 7.697 1.00 98.19 88 THR A N 1
ATOM 668 C CA . THR A 1 88 ? 0.709 3.521 7.718 1.00 98.19 88 THR A CA 1
ATOM 669 C C . THR A 1 88 ? 1.277 2.763 6.513 1.00 98.19 88 THR A C 1
ATOM 671 O O . THR A 1 88 ? 2.219 3.211 5.856 1.00 98.19 88 THR A O 1
ATOM 674 N N . CYS A 1 89 ? 0.684 1.612 6.186 1.00 97.94 89 CYS A N 1
ATOM 675 C CA . CYS A 1 89 ? 1.100 0.803 5.043 1.00 97.94 89 CYS A CA 1
ATOM 676 C C . CYS A 1 89 ? 0.839 1.505 3.697 1.00 97.94 89 CYS A C 1
ATOM 678 O O . CYS A 1 89 ? 1.648 1.366 2.772 1.00 97.94 89 CYS A O 1
ATOM 680 N N . ILE A 1 90 ? -0.261 2.253 3.572 1.00 98.31 90 ILE A N 1
ATOM 681 C CA . ILE A 1 90 ? -0.600 3.062 2.393 1.00 98.31 90 ILE A CA 1
ATOM 682 C C . ILE A 1 90 ? 0.458 4.148 2.204 1.00 98.31 90 ILE A C 1
ATOM 684 O O . ILE A 1 90 ? 1.092 4.180 1.147 1.00 98.31 90 ILE A O 1
ATOM 688 N N . ASP A 1 91 ? 0.733 4.948 3.236 1.00 98.19 91 ASP A N 1
ATOM 689 C CA . ASP A 1 91 ? 1.713 6.040 3.191 1.00 98.19 91 ASP A CA 1
ATOM 690 C C . ASP A 1 91 ? 3.111 5.553 2.787 1.00 98.19 91 ASP A C 1
ATOM 692 O O . ASP A 1 91 ? 3.798 6.145 1.943 1.00 98.19 91 ASP A O 1
ATOM 696 N N . GLU A 1 92 ? 3.558 4.439 3.372 1.00 98.38 92 GLU A N 1
ATOM 697 C CA . GLU A 1 92 ? 4.837 3.835 3.014 1.00 98.38 92 GLU A CA 1
ATOM 698 C C . GLU A 1 92 ? 4.873 3.366 1.559 1.00 98.38 92 GLU A C 1
ATOM 700 O O . GLU A 1 92 ? 5.881 3.551 0.867 1.00 98.38 92 GLU A O 1
ATOM 705 N N . THR A 1 93 ? 3.790 2.751 1.084 1.00 98.25 93 THR A N 1
ATOM 706 C CA . THR A 1 93 ? 3.715 2.222 -0.281 1.00 98.25 93 THR A CA 1
ATOM 707 C C . THR A 1 93 ? 3.658 3.361 -1.300 1.00 98.25 93 THR A C 1
ATOM 709 O O . THR A 1 93 ? 4.365 3.318 -2.307 1.00 98.25 93 THR A O 1
ATOM 712 N N . GLU A 1 94 ? 2.935 4.441 -1.014 1.00 98.19 94 GLU A N 1
ATOM 713 C CA . GLU A 1 94 ? 2.932 5.657 -1.832 1.00 98.19 94 GLU A CA 1
ATOM 714 C C . GLU A 1 94 ? 4.323 6.299 -1.910 1.00 98.19 94 GLU A C 1
ATOM 716 O O . GLU A 1 94 ? 4.788 6.671 -2.996 1.00 98.19 94 GLU A O 1
ATOM 721 N N . ARG A 1 95 ? 5.058 6.337 -0.791 1.00 98.19 95 ARG A N 1
ATOM 722 C CA . ARG A 1 95 ? 6.454 6.798 -0.777 1.00 98.19 95 ARG A CA 1
ATOM 723 C C . ARG A 1 95 ? 7.356 5.921 -1.650 1.00 98.19 95 ARG A C 1
ATOM 725 O O . ARG A 1 95 ? 8.215 6.452 -2.358 1.00 98.19 95 ARG A O 1
ATOM 732 N N . ARG A 1 96 ? 7.157 4.596 -1.649 1.00 97.75 96 ARG A N 1
ATOM 733 C CA . ARG A 1 96 ? 7.877 3.663 -2.541 1.00 97.75 96 ARG A CA 1
ATOM 734 C C . ARG A 1 96 ? 7.545 3.933 -4.010 1.00 97.75 96 ARG A C 1
ATOM 736 O O . ARG A 1 96 ? 8.465 3.980 -4.827 1.00 97.75 96 ARG A O 1
ATOM 743 N N . VAL A 1 97 ? 6.275 4.181 -4.351 1.00 97.81 97 VAL A N 1
ATOM 744 C CA . VAL A 1 97 ? 5.855 4.569 -5.714 1.00 97.81 97 VAL A CA 1
ATOM 745 C C . VAL A 1 97 ? 6.573 5.840 -6.163 1.00 97.81 97 VAL A C 1
ATOM 747 O O . VAL A 1 97 ? 7.139 5.863 -7.260 1.00 97.81 97 VAL A O 1
ATOM 750 N N . TRP A 1 98 ? 6.592 6.877 -5.319 1.00 96.75 98 TRP A N 1
ATOM 751 C CA . TRP A 1 98 ? 7.286 8.132 -5.618 1.00 96.75 98 TRP A CA 1
ATOM 752 C C . TRP A 1 98 ? 8.791 7.920 -5.817 1.00 96.75 98 TRP A C 1
ATOM 754 O O . TRP A 1 98 ? 9.353 8.374 -6.814 1.00 96.75 98 TRP A O 1
ATOM 764 N N . PHE A 1 99 ? 9.441 7.165 -4.928 1.00 96.31 99 PHE A N 1
ATOM 765 C CA . PHE A 1 99 ? 10.875 6.891 -5.021 1.00 96.31 99 PHE A CA 1
ATOM 766 C C . PHE A 1 99 ? 11.244 6.132 -6.305 1.00 96.31 99 PHE A C 1
ATOM 768 O O . PHE A 1 99 ? 12.219 6.472 -6.983 1.00 96.31 99 PHE A O 1
ATOM 775 N N . LEU A 1 100 ? 10.455 5.120 -6.676 1.00 94.56 100 LEU A N 1
ATOM 776 C CA . LEU A 1 100 ? 10.669 4.344 -7.899 1.00 94.56 100 LEU A CA 1
ATOM 777 C C . LEU A 1 100 ? 10.424 5.185 -9.157 1.00 94.56 100 LEU A C 1
ATOM 779 O O . LEU A 1 100 ? 11.183 5.080 -10.120 1.00 94.56 100 LEU A O 1
ATOM 783 N N . PHE A 1 101 ? 9.409 6.052 -9.140 1.00 92.94 101 PHE A N 1
ATOM 784 C CA . PHE A 1 101 ? 9.175 7.023 -10.208 1.00 92.94 101 PHE A CA 1
ATOM 785 C C . PHE A 1 101 ? 10.364 7.969 -10.377 1.00 92.94 101 PHE A C 1
ATOM 787 O O . PHE A 1 101 ? 10.849 8.155 -11.491 1.00 92.94 101 PHE A O 1
ATOM 794 N N . GLU A 1 102 ? 10.879 8.517 -9.281 1.00 94.06 102 GLU A N 1
ATOM 795 C CA . GLU A 1 102 ? 11.998 9.450 -9.340 1.00 94.06 102 GLU A CA 1
ATOM 796 C C . GLU A 1 102 ? 13.300 8.763 -9.780 1.00 94.06 102 GLU A C 1
ATOM 798 O O . GLU A 1 102 ? 14.080 9.323 -10.552 1.00 94.06 102 GLU A O 1
ATOM 803 N N . THR A 1 103 ? 13.498 7.505 -9.380 1.00 90.56 103 THR A N 1
ATOM 804 C CA . THR A 1 103 ? 14.620 6.674 -9.838 1.00 90.56 103 THR A CA 1
ATOM 805 C C . THR A 1 103 ? 14.561 6.427 -11.347 1.00 90.56 103 THR A C 1
ATOM 807 O O . THR A 1 103 ? 15.565 6.607 -12.034 1.00 90.56 103 THR A O 1
ATOM 810 N N . GLU A 1 104 ? 13.387 6.078 -11.889 1.00 87.50 104 GLU A N 1
ATOM 811 C CA . GLU A 1 104 ? 13.203 5.880 -13.335 1.00 87.50 104 GLU A CA 1
ATOM 812 C C . GLU A 1 104 ? 13.530 7.157 -14.127 1.00 87.50 104 GLU A C 1
ATOM 814 O O . GLU A 1 104 ? 14.207 7.102 -15.155 1.00 87.50 104 GLU A O 1
ATOM 819 N N . ARG A 1 105 ? 13.110 8.321 -13.618 1.00 85.88 105 ARG A N 1
ATOM 820 C CA . ARG A 1 105 ? 13.362 9.626 -14.250 1.00 85.88 105 ARG A CA 1
ATOM 821 C C . ARG A 1 105 ? 14.833 10.013 -14.254 1.00 85.88 105 ARG A C 1
ATOM 823 O O . ARG A 1 105 ? 15.285 10.620 -15.220 1.00 85.88 105 ARG A O 1
ATOM 830 N N . ARG A 1 106 ? 15.575 9.691 -13.192 1.00 83.00 106 ARG A N 1
ATOM 831 C CA . ARG A 1 106 ? 17.017 9.977 -13.099 1.00 83.00 106 ARG A CA 1
ATOM 832 C C . ARG A 1 106 ? 17.838 9.059 -13.998 1.00 83.00 106 ARG A C 1
ATOM 834 O O . ARG A 1 106 ? 18.739 9.546 -14.667 1.00 83.00 106 ARG A O 1
ATOM 841 N N . SER A 1 107 ? 17.476 7.780 -14.107 1.00 77.19 107 SER A N 1
ATOM 842 C CA . SER A 1 107 ? 18.133 6.847 -15.038 1.00 77.19 107 SER A CA 1
ATOM 843 C C . SER A 1 107 ? 17.939 7.207 -16.518 1.00 77.19 107 SE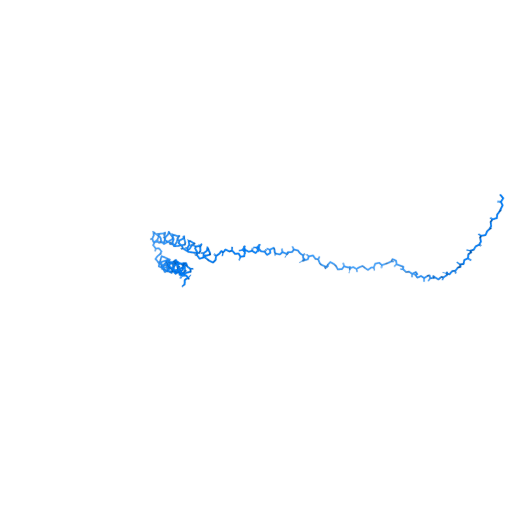R A C 1
ATOM 845 O O . SER A 1 107 ? 18.696 6.740 -17.358 1.00 77.19 107 SER A O 1
ATOM 847 N N . GLY A 1 108 ? 16.928 8.013 -16.859 1.00 67.75 108 GLY A N 1
ATOM 848 C CA . GLY A 1 108 ? 16.740 8.548 -18.212 1.00 67.75 108 GLY A CA 1
ATOM 849 C C . GLY A 1 108 ? 17.510 9.843 -18.505 1.00 67.75 108 GLY A C 1
ATOM 850 O O . GLY A 1 108 ? 17.432 10.331 -19.628 1.00 67.75 108 GLY A O 1
ATOM 851 N N . LYS A 1 109 ? 18.209 10.416 -17.514 1.00 62.91 109 LYS A N 1
ATOM 852 C CA . LYS A 1 109 ? 18.896 11.720 -17.586 1.00 62.91 109 LYS A CA 1
ATOM 853 C C . LYS A 1 109 ? 20.428 11.622 -17.509 1.00 62.91 109 LYS A C 1
ATOM 855 O O . LYS A 1 109 ? 21.076 12.618 -17.212 1.00 62.91 109 LYS A O 1
ATOM 860 N N . GLU A 1 110 ? 21.013 10.451 -17.750 1.00 56.00 110 GLU A N 1
ATOM 861 C CA . GLU A 1 110 ? 22.471 10.323 -17.891 1.00 56.00 110 GLU A CA 1
ATOM 862 C C . GLU A 1 110 ? 22.917 10.959 -19.225 1.00 56.00 110 GLU A C 1
ATOM 864 O O . GLU A 1 110 ? 22.862 10.326 -20.279 1.00 56.00 110 GLU A O 1
ATOM 869 N N . THR A 1 111 ? 23.306 12.236 -19.157 1.00 44.53 111 THR A N 1
ATOM 870 C CA . THR A 1 111 ? 24.072 13.004 -20.157 1.00 44.53 111 THR A CA 1
ATOM 871 C C . THR A 1 111 ? 25.323 13.553 -19.503 1.00 44.53 111 THR A C 1
ATOM 873 O O . THR A 1 111 ? 25.161 14.115 -18.393 1.00 44.53 111 THR A O 1
#

Sequence (111 aa):
MAGRGSGAEAGTGGTGHRREDARTLSRDRGGEEDRQEARPPARPADRPRRRRIAGLRDDNRDMVARLRQAHDVCDEHGDVATASLLETCIDETERRVWFLFETERRSGKET

Solvent-accessible surface area (backbone atoms only — not comparable to full-atom values): 7240 Å² total; per-residue (Å²): 136,89,83,90,82,89,84,86,84,87,82,86,86,79,89,82,89,76,78,92,74,90,77,81,83,85,68,98,73,85,89,79,88,76,82,70,72,73,69,72,74,76,72,74,92,74,65,56,69,67,58,49,43,50,51,52,28,51,54,35,50,54,47,38,56,51,43,51,56,52,28,54,54,24,57,78,71,65,37,59,73,61,25,57,53,36,51,56,53,35,55,54,34,52,51,50,29,52,51,37,50,54,50,53,57,52,72,74,60,85,123

Nearest PDB structures (foldseek):
  8ftm-assembly2_B  TM=8.129E-01  e=3.434E-01  Thermochaetoides thermophila DSM 1495
  1s3q-assembly1_G  TM=9.368E-01  e=2.258E+00  Archaeoglobus fulgidus
  1s3q-assembly1_J-2  TM=9.355E-01  e=2.258E+00  Archaeoglobus fulgidus
  8wr0-assembly1_H  TM=8.384E-01  e=4.795E+00  Ureaplasma diversum
  6zw6-assembly1_A  TM=5.758E-01  e=3.290E+00  Nostoc punctiforme

pLDDT: mean 73.89, std 22.96, range [37.12, 98.44]

Radius of gyration: 40.14 Å; Cα contacts (8 Å, |Δi|>4): 44; chains: 1; bounding box: 69×106×66 Å